Protein AF-A0AA48M8X6-F1 (afdb_monomer_lite)

Radius of gyration: 12.19 Å; chains: 1; bounding box: 28×9×32 Å

pLDDT: mean 95.28, std 6.21, range [63.12, 98.5]

Sequence (51 aa):
MKLTYALLKKCQADLEMFALSTKDKQAKQVYEKDAEHLQRVIDQVKPFLTQ

Structure (mmCIF, N/CA/C/O backbone):
data_AF-A0AA48M8X6-F1
#
_entry.id   AF-A0AA48M8X6-F1
#
loop_
_atom_site.group_PDB
_atom_site.id
_atom_site.type_symbol
_atom_site.label_atom_id
_atom_site.label_alt_id
_atom_site.label_comp_id
_atom_site.label_asym_id
_atom_site.label_entity_id
_atom_site.label_seq_id
_atom_site.pdbx_PDB_ins_code
_atom_site.Cartn_x
_atom_site.Cartn_y
_atom_site.Cartn_z
_atom_site.occupancy
_atom_site.B_iso_or_equiv
_atom_site.auth_seq_id
_atom_site.auth_comp_id
_atom_site.auth_asym_id
_atom_site.auth_atom_id
_atom_site.pdbx_PDB_model_num
ATOM 1 N N . MET A 1 1 ? -9.236 -4.723 17.574 1.00 79.62 1 MET A N 1
ATOM 2 C CA . MET A 1 1 ? -8.127 -5.594 17.091 1.00 79.62 1 MET A CA 1
ATOM 3 C C . MET A 1 1 ? -6.950 -4.756 16.568 1.00 79.62 1 MET A C 1
ATOM 5 O O . MET A 1 1 ? -6.631 -4.768 15.380 1.00 79.62 1 MET A O 1
ATOM 9 N N . LYS A 1 2 ? -6.272 -4.019 17.459 1.00 86.44 2 LYS A N 1
ATOM 10 C CA . LYS A 1 2 ? -5.281 -2.996 17.065 1.00 86.44 2 LYS A CA 1
ATOM 11 C C . LYS A 1 2 ? -4.038 -3.564 16.365 1.00 86.44 2 LYS A C 1
ATOM 13 O O . LYS A 1 2 ? -3.553 -2.953 15.418 1.00 86.44 2 LYS A O 1
ATOM 18 N N . LEU A 1 3 ? -3.561 -4.739 16.786 1.00 93.62 3 LEU A N 1
ATOM 19 C CA . LEU A 1 3 ? -2.398 -5.395 16.175 1.00 93.62 3 LEU A CA 1
ATOM 20 C C . LEU A 1 3 ? -2.655 -5.763 14.705 1.00 93.62 3 LEU A C 1
ATOM 22 O O . LEU A 1 3 ? -1.810 -5.505 13.857 1.00 93.62 3 LEU A O 1
ATOM 26 N N . THR A 1 4 ? -3.839 -6.292 14.392 1.00 94.31 4 THR A N 1
ATOM 27 C CA . THR A 1 4 ? -4.235 -6.636 13.018 1.00 94.31 4 THR A CA 1
ATOM 28 C C . THR A 1 4 ? -4.236 -5.407 12.114 1.00 94.31 4 THR A C 1
ATOM 30 O O . THR A 1 4 ? -3.670 -5.445 11.028 1.00 94.31 4 THR A O 1
ATOM 33 N N . TYR A 1 5 ? -4.804 -4.290 12.579 1.00 95.31 5 TYR A N 1
ATOM 34 C CA . TYR A 1 5 ? -4.787 -3.033 11.827 1.00 95.31 5 TYR A CA 1
ATOM 35 C C . TYR A 1 5 ? -3.356 -2.531 11.570 1.00 95.31 5 TYR A C 1
ATOM 37 O O . TYR A 1 5 ? -3.027 -2.152 10.447 1.00 95.31 5 TYR A O 1
ATOM 45 N N . ALA A 1 6 ? -2.491 -2.581 12.589 1.00 95.75 6 ALA A N 1
ATOM 46 C CA . ALA A 1 6 ? -1.091 -2.183 12.457 1.00 95.75 6 ALA A CA 1
ATOM 47 C C . ALA A 1 6 ? -0.326 -3.064 11.455 1.00 95.75 6 ALA A C 1
ATOM 49 O O . ALA A 1 6 ? 0.423 -2.542 10.633 1.00 95.75 6 ALA A O 1
ATOM 50 N N . LEU A 1 7 ? -0.548 -4.383 11.481 1.00 96.75 7 LEU A N 1
ATOM 51 C CA . LEU A 1 7 ? 0.065 -5.318 10.536 1.00 96.75 7 LEU A CA 1
ATOM 52 C C . LEU A 1 7 ? -0.406 -5.073 9.099 1.00 96.75 7 LEU A C 1
ATOM 54 O O . LEU A 1 7 ? 0.426 -5.036 8.201 1.00 96.75 7 LEU A O 1
ATOM 58 N N . LEU A 1 8 ? -1.701 -4.827 8.878 1.00 96.94 8 LEU A N 1
ATOM 59 C CA . LEU A 1 8 ? -2.215 -4.504 7.543 1.00 96.94 8 LEU A CA 1
ATOM 60 C C . LEU A 1 8 ? -1.602 -3.207 6.996 1.00 96.94 8 LEU A C 1
ATOM 62 O O . LEU A 1 8 ? -1.171 -3.170 5.845 1.00 96.94 8 LEU A O 1
ATOM 66 N N . LYS A 1 9 ? -1.503 -2.157 7.825 1.00 97.31 9 LYS A N 1
ATOM 67 C CA . LYS A 1 9 ? -0.833 -0.906 7.431 1.00 97.31 9 LYS A CA 1
ATOM 68 C C . LYS A 1 9 ? 0.656 -1.105 7.166 1.00 97.31 9 LYS A C 1
ATOM 70 O O . LYS A 1 9 ? 1.169 -0.501 6.230 1.00 97.31 9 LYS A O 1
ATOM 75 N N . LYS A 1 10 ? 1.334 -1.963 7.934 1.00 98.12 10 LYS A N 1
ATOM 76 C CA . LYS A 1 10 ? 2.727 -2.331 7.664 1.00 98.12 10 LYS A CA 1
ATOM 77 C C . LYS A 1 10 ? 2.860 -3.015 6.302 1.00 98.12 10 LYS A C 1
ATOM 79 O O . LYS A 1 10 ? 3.653 -2.560 5.496 1.00 98.12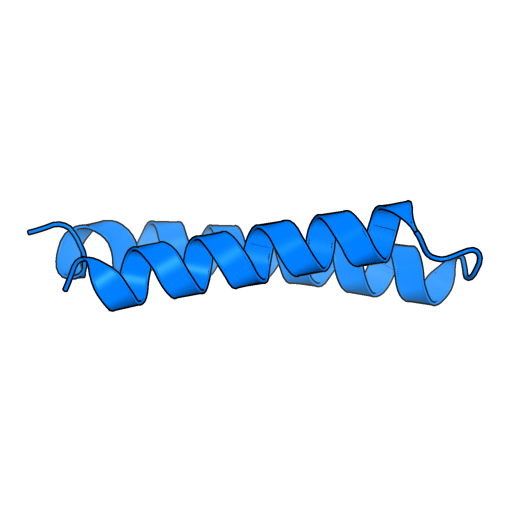 10 LYS A O 1
ATOM 84 N N . CYS A 1 11 ? 2.052 -4.037 6.015 1.00 98.00 11 CYS A N 1
ATOM 85 C CA . CYS A 1 11 ? 2.095 -4.723 4.721 1.00 98.00 11 CYS A CA 1
ATOM 86 C C . CYS A 1 11 ? 1.836 -3.765 3.549 1.00 98.00 11 CYS A C 1
ATOM 88 O O . CYS A 1 11 ? 2.483 -3.872 2.515 1.00 98.00 11 CYS A O 1
ATOM 90 N N . GLN A 1 12 ? 0.921 -2.808 3.717 1.00 98.38 12 GLN A N 1
ATOM 91 C CA . GLN A 1 12 ? 0.663 -1.778 2.712 1.00 98.38 12 GLN A CA 1
ATOM 92 C C . GLN A 1 12 ? 1.888 -0.879 2.477 1.00 98.38 12 GLN A C 1
ATOM 94 O O . GLN A 1 12 ? 2.250 -0.651 1.327 1.00 98.38 12 GLN A O 1
ATOM 99 N N . ALA A 1 13 ? 2.566 -0.443 3.542 1.00 98.31 13 ALA A N 1
ATOM 100 C CA . ALA A 1 13 ? 3.812 0.318 3.436 1.00 98.31 13 ALA A CA 1
ATOM 101 C C . ALA A 1 13 ? 4.965 -0.511 2.837 1.00 98.31 13 ALA A C 1
ATOM 103 O O . ALA A 1 13 ? 5.770 0.014 2.070 1.00 98.31 13 ALA A O 1
ATOM 104 N N . ASP A 1 14 ? 5.036 -1.808 3.145 1.00 98.50 14 ASP A N 1
ATOM 105 C CA . ASP A 1 14 ? 6.032 -2.717 2.573 1.00 98.50 14 ASP A CA 1
ATOM 106 C C . ASP A 1 14 ? 5.843 -2.837 1.044 1.00 98.50 14 ASP A C 1
ATOM 108 O O . ASP A 1 14 ? 6.821 -2.785 0.300 1.00 98.50 14 ASP A O 1
ATOM 112 N N . LEU A 1 15 ? 4.596 -2.909 0.551 1.00 98.44 15 LEU A N 1
ATOM 113 C CA . LEU A 1 15 ? 4.292 -2.905 -0.890 1.00 98.44 15 LEU A CA 1
ATOM 114 C C . LEU A 1 15 ? 4.734 -1.601 -1.571 1.00 98.44 15 LEU A C 1
ATOM 116 O O . LEU A 1 15 ? 5.380 -1.649 -2.618 1.00 98.44 15 LEU A O 1
ATOM 120 N N . GLU A 1 16 ? 4.455 -0.443 -0.965 1.00 98.19 16 GLU A N 1
ATOM 121 C CA . GLU A 1 16 ? 4.947 0.849 -1.466 1.00 98.19 16 GLU A CA 1
ATOM 122 C C . GLU A 1 16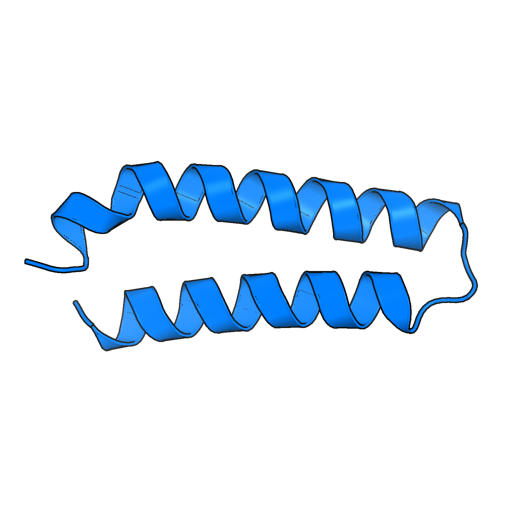 ? 6.482 0.886 -1.500 1.00 98.19 16 GLU A C 1
ATOM 124 O O . GLU A 1 16 ? 7.085 1.321 -2.483 1.00 98.19 16 GLU A O 1
ATOM 129 N N . MET A 1 17 ? 7.139 0.363 -0.463 1.00 98.25 17 MET A N 1
ATOM 130 C CA . MET A 1 17 ? 8.597 0.291 -0.403 1.00 98.25 17 MET A CA 1
ATOM 131 C C . MET A 1 17 ? 9.173 -0.622 -1.495 1.00 98.25 17 MET A C 1
ATOM 133 O O . MET A 1 17 ? 10.193 -0.281 -2.102 1.00 98.25 17 MET A O 1
ATOM 137 N N . PHE A 1 18 ? 8.523 -1.749 -1.796 1.00 97.62 18 PHE A N 1
ATOM 138 C CA . PHE A 1 18 ? 8.934 -2.641 -2.882 1.00 97.62 18 PHE A CA 1
ATOM 139 C C . PHE A 1 18 ? 8.742 -2.002 -4.258 1.00 97.62 18 PHE A C 1
ATOM 141 O O . PHE A 1 18 ? 9.639 -2.105 -5.099 1.00 97.62 18 P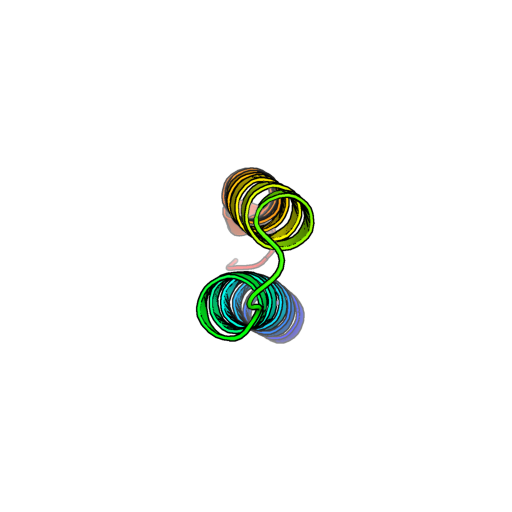HE A O 1
ATOM 148 N N . ALA A 1 19 ? 7.644 -1.274 -4.471 1.00 97.94 19 ALA A N 1
ATOM 149 C CA . ALA A 1 19 ? 7.422 -0.496 -5.688 1.00 97.94 19 ALA A CA 1
ATOM 150 C C . ALA A 1 19 ? 8.504 0.575 -5.911 1.00 97.94 19 ALA A C 1
ATOM 152 O O . ALA A 1 19 ? 8.961 0.777 -7.037 1.00 97.94 19 ALA A O 1
ATOM 153 N N . LEU A 1 20 ? 8.939 1.249 -4.840 1.00 97.25 20 LEU A N 1
ATOM 154 C CA . LEU A 1 20 ? 9.996 2.263 -4.897 1.00 97.25 20 LEU A CA 1
ATOM 155 C C . LEU A 1 20 ? 11.390 1.661 -5.119 1.00 97.25 20 LEU A C 1
ATOM 157 O O . LEU A 1 20 ? 12.230 2.280 -5.770 1.00 97.25 20 LEU A O 1
ATOM 161 N N . SER A 1 21 ? 11.638 0.467 -4.579 1.00 97.62 21 SER A N 1
ATOM 162 C CA . SER A 1 21 ? 12.958 -0.176 -4.607 1.00 97.62 21 SER A CA 1
ATOM 163 C C . SER A 1 21 ? 13.215 -0.991 -5.877 1.00 97.62 21 SER A C 1
ATOM 165 O O . SER A 1 21 ? 14.370 -1.243 -6.227 1.00 97.62 21 SER A O 1
ATOM 167 N N . THR A 1 22 ? 12.163 -1.434 -6.571 1.00 96.25 22 THR A N 1
ATOM 168 C CA . THR A 1 22 ? 12.304 -2.269 -7.769 1.00 96.25 22 THR A CA 1
ATOM 169 C C . THR A 1 22 ? 12.686 -1.461 -9.014 1.00 96.25 22 THR A C 1
ATOM 171 O O . THR A 1 22 ? 12.231 -0.338 -9.230 1.00 96.25 22 THR A O 1
ATOM 174 N N . LYS A 1 23 ? 13.524 -2.055 -9.874 1.00 97.06 23 LYS A N 1
ATOM 175 C CA . LYS A 1 23 ? 13.889 -1.507 -11.197 1.00 97.06 23 LYS A CA 1
ATOM 176 C C . LYS A 1 23 ? 13.010 -2.054 -12.325 1.00 97.06 23 LYS A C 1
ATOM 178 O O . LYS A 1 23 ? 13.057 -1.540 -13.442 1.00 97.06 23 LYS A O 1
ATOM 183 N N . ASP A 1 24 ? 12.230 -3.094 -12.043 1.00 97.94 24 ASP A N 1
ATOM 184 C CA . ASP A 1 24 ? 11.308 -3.699 -12.996 1.00 97.94 24 ASP A CA 1
ATOM 185 C C . ASP A 1 24 ? 10.015 -2.874 -13.057 1.00 97.94 24 ASP A C 1
ATOM 187 O O . ASP A 1 24 ? 9.316 -2.694 -12.056 1.00 97.94 24 ASP A O 1
ATOM 191 N N . LYS A 1 25 ? 9.697 -2.358 -14.250 1.00 96.56 25 LYS A N 1
ATOM 192 C CA . LYS A 1 25 ? 8.522 -1.505 -14.473 1.00 96.56 25 LYS A CA 1
ATOM 193 C C . LYS A 1 25 ? 7.204 -2.247 -14.260 1.00 96.56 25 LYS A C 1
ATOM 195 O O . LYS A 1 25 ? 6.256 -1.644 -13.767 1.00 96.56 25 LYS A O 1
ATOM 200 N N . GLN A 1 26 ? 7.139 -3.522 -14.632 1.00 97.50 26 GLN A N 1
ATOM 201 C CA . GLN A 1 26 ? 5.946 -4.337 -14.449 1.00 97.50 26 GLN A CA 1
ATOM 202 C C . GLN A 1 26 ? 5.760 -4.661 -12.967 1.00 97.50 26 GLN A C 1
ATOM 204 O O . GLN A 1 26 ? 4.668 -4.474 -12.437 1.00 97.50 26 GLN A O 1
ATOM 209 N N . ALA A 1 27 ? 6.828 -5.072 -12.277 1.00 97.00 27 ALA A N 1
ATOM 210 C CA . ALA A 1 27 ? 6.770 -5.343 -10.842 1.00 97.00 27 ALA A CA 1
ATOM 211 C C . ALA A 1 27 ? 6.364 -4.095 -10.048 1.00 97.00 27 ALA A C 1
ATOM 213 O O . ALA A 1 27 ? 5.533 -4.185 -9.149 1.00 97.00 27 ALA A O 1
ATOM 214 N N . LYS A 1 28 ? 6.889 -2.919 -10.422 1.00 98.19 28 LYS A N 1
ATOM 215 C CA . LYS A 1 28 ? 6.498 -1.641 -9.820 1.00 98.19 28 LYS A CA 1
ATOM 216 C C . LYS A 1 28 ? 4.987 -1.410 -9.908 1.00 98.19 28 LYS A C 1
ATOM 218 O O . LYS A 1 28 ? 4.360 -1.170 -8.884 1.00 98.19 28 LYS A O 1
ATOM 223 N N . GLN A 1 29 ? 4.406 -1.546 -11.102 1.00 98.12 29 GLN A N 1
ATOM 224 C CA . GLN A 1 29 ? 2.964 -1.363 -11.309 1.00 98.12 29 GLN A CA 1
ATOM 225 C C . GLN A 1 29 ? 2.122 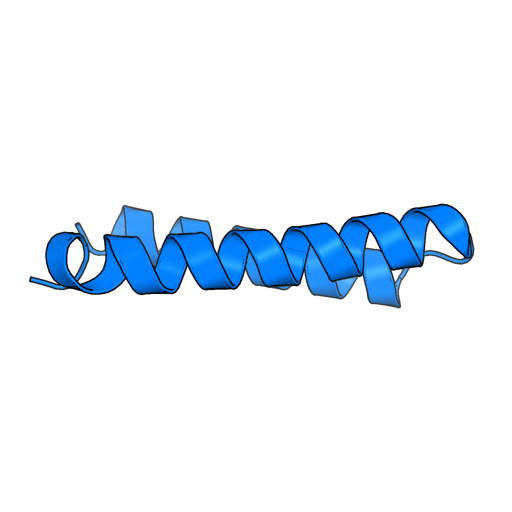-2.366 -10.515 1.00 98.12 29 GLN A C 1
ATOM 227 O O . GLN A 1 29 ? 1.057 -2.013 -10.010 1.00 98.12 29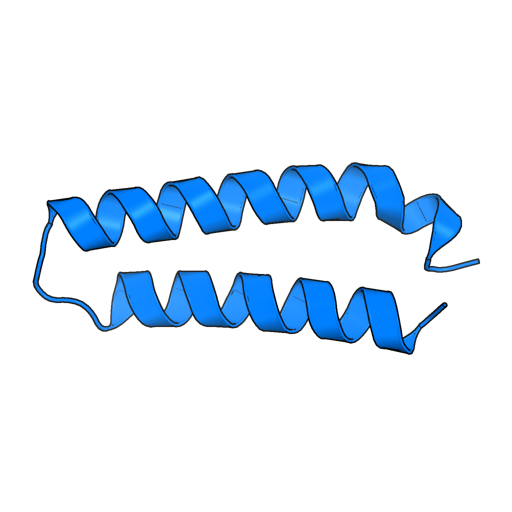 GLN A O 1
ATOM 232 N N . VAL A 1 30 ? 2.587 -3.615 -10.401 1.00 98.06 30 VAL A N 1
ATOM 233 C CA . VAL A 1 30 ? 1.912 -4.640 -9.595 1.00 98.06 30 VAL A CA 1
ATOM 234 C C . VAL A 1 30 ? 1.919 -4.246 -8.118 1.00 98.06 30 VAL A C 1
ATOM 236 O O . VAL A 1 30 ? 0.853 -4.186 -7.514 1.00 98.06 30 VAL A O 1
ATOM 239 N N . TYR A 1 31 ? 3.078 -3.889 -7.557 1.00 98.31 31 TYR A N 1
ATOM 240 C CA . TYR A 1 31 ? 3.179 -3.481 -6.154 1.00 98.31 31 TYR A CA 1
ATOM 241 C C . TYR A 1 31 ? 2.379 -2.208 -5.839 1.00 98.31 31 TYR A C 1
ATOM 243 O O . TYR A 1 31 ? 1.722 -2.155 -4.802 1.00 98.31 31 TYR A O 1
ATOM 251 N N . GLU A 1 32 ? 2.375 -1.211 -6.732 1.00 98.12 32 GLU A N 1
ATOM 252 C CA . GLU A 1 32 ? 1.551 0.002 -6.587 1.00 98.12 32 GLU A CA 1
ATOM 253 C C . GLU A 1 32 ? 0.055 -0.345 -6.556 1.00 98.12 32 GLU A C 1
ATOM 255 O O . GLU A 1 32 ? -0.667 0.052 -5.639 1.00 98.12 32 GLU A O 1
ATOM 260 N N . LYS A 1 33 ? -0.410 -1.161 -7.511 1.00 98.31 33 LYS A N 1
ATOM 261 C CA . LYS A 1 33 ? -1.812 -1.594 -7.583 1.00 98.31 33 LYS A CA 1
ATOM 262 C C . LYS A 1 33 ? -2.229 -2.406 -6.356 1.00 98.31 33 LYS A C 1
ATOM 264 O O . LYS A 1 33 ? -3.347 -2.243 -5.856 1.00 98.31 33 LYS A O 1
ATOM 269 N N . ASP A 1 34 ? -1.354 -3.282 -5.878 1.00 98.25 34 ASP A N 1
ATOM 270 C CA . ASP A 1 34 ? -1.616 -4.112 -4.707 1.00 98.25 34 ASP A CA 1
ATOM 271 C C . ASP A 1 34 ? -1.646 -3.270 -3.425 1.00 98.25 34 ASP A C 1
ATOM 273 O O . ASP A 1 34 ? -2.518 -3.487 -2.580 1.00 98.25 34 ASP A O 1
ATOM 277 N N . ALA A 1 35 ? -0.778 -2.258 -3.300 1.00 98.44 35 ALA A N 1
ATOM 278 C CA . ALA A 1 35 ? -0.806 -1.306 -2.191 1.00 98.44 35 ALA A CA 1
ATOM 279 C C . ALA A 1 35 ? -2.130 -0.523 -2.150 1.00 98.44 35 ALA A C 1
ATOM 281 O O . ALA A 1 35 ? -2.761 -0.426 -1.093 1.00 98.44 35 ALA A O 1
ATOM 282 N N . GLU A 1 36 ? -2.604 -0.028 -3.299 1.00 98.25 36 GLU A N 1
ATOM 283 C CA . GLU A 1 36 ? -3.906 0.641 -3.410 1.00 98.25 36 GLU A CA 1
ATOM 284 C C . GLU A 1 36 ? -5.073 -0.290 -3.068 1.00 98.25 36 GLU A C 1
ATOM 286 O O . GLU A 1 36 ? -6.029 0.102 -2.392 1.00 98.25 36 GLU A O 1
ATOM 291 N N . HIS A 1 37 ? -5.024 -1.537 -3.543 1.00 98.38 37 HIS A N 1
ATOM 292 C CA . HIS A 1 37 ? -6.057 -2.518 -3.243 1.00 98.38 37 HIS A CA 1
ATOM 293 C C . HIS A 1 37 ? -6.098 -2.832 -1.747 1.00 98.38 37 HIS A C 1
ATOM 295 O O . HIS A 1 37 ? -7.176 -2.814 -1.148 1.00 98.38 37 HIS A O 1
ATOM 301 N N . LEU A 1 38 ? -4.939 -3.041 -1.126 1.00 98.00 38 LEU A N 1
ATOM 302 C CA . LEU A 1 38 ? -4.852 -3.286 0.304 1.00 98.00 38 LEU A CA 1
ATOM 303 C C . LEU A 1 38 ? -5.350 -2.081 1.111 1.00 98.00 38 LEU A C 1
ATOM 305 O O . LEU A 1 38 ? -6.062 -2.276 2.091 1.00 98.00 38 LEU A O 1
ATOM 309 N N . GLN A 1 39 ? -5.075 -0.848 0.677 1.00 98.12 39 GLN A N 1
ATOM 310 C CA . GLN A 1 39 ? -5.624 0.352 1.314 1.00 98.12 39 GLN A CA 1
ATOM 311 C C . GLN A 1 39 ? -7.164 0.361 1.275 1.00 98.12 39 GLN A C 1
ATOM 313 O O . GLN A 1 39 ? -7.791 0.553 2.316 1.00 98.12 39 GLN A O 1
ATOM 318 N N . ARG A 1 40 ? -7.788 0.025 0.134 1.00 98.19 40 ARG A N 1
ATOM 319 C CA . ARG A 1 40 ? -9.257 -0.117 0.039 1.00 98.19 40 ARG A CA 1
ATOM 320 C C . ARG A 1 40 ? -9.813 -1.190 0.975 1.00 98.19 40 ARG A C 1
ATOM 322 O O . ARG A 1 40 ? -10.900 -1.015 1.524 1.00 98.19 40 ARG A O 1
ATOM 329 N N . VAL A 1 41 ? -9.108 -2.310 1.138 1.00 97.19 41 VAL A N 1
ATOM 330 C CA . VAL A 1 41 ? -9.503 -3.362 2.088 1.00 97.19 41 VAL A CA 1
ATOM 331 C C . VAL A 1 41 ? -9.394 -2.842 3.518 1.00 97.19 41 VAL A C 1
ATOM 333 O O . VAL A 1 41 ? -10.348 -2.981 4.279 1.00 97.19 41 VAL A O 1
ATOM 336 N N . ILE A 1 42 ? -8.277 -2.196 3.870 1.00 96.50 42 ILE A N 1
ATOM 337 C CA . ILE A 1 42 ? -8.057 -1.590 5.188 1.00 96.50 42 ILE A CA 1
ATOM 338 C C . ILE A 1 42 ? -9.178 -0.615 5.522 1.00 96.50 42 ILE A C 1
ATOM 340 O O . ILE A 1 42 ? -9.713 -0.702 6.619 1.00 96.50 42 ILE A O 1
ATOM 344 N N . ASP A 1 43 ? -9.574 0.261 4.601 1.00 96.38 43 ASP A N 1
ATOM 345 C CA . ASP A 1 43 ? -10.629 1.248 4.845 1.00 96.38 43 ASP A CA 1
ATOM 346 C C . ASP A 1 43 ? -11.995 0.599 5.115 1.00 96.38 43 ASP A C 1
ATOM 348 O O . ASP A 1 43 ? -12.727 1.056 5.993 1.00 96.38 43 ASP A O 1
ATOM 352 N N . GLN A 1 44 ? -12.303 -0.513 4.440 1.00 96.12 44 GLN A N 1
ATOM 353 C CA . GLN A 1 44 ? -13.524 -1.290 4.680 1.00 96.12 44 GLN A CA 1
ATOM 354 C C . GLN A 1 44 ? -13.512 -1.999 6.038 1.00 96.12 44 GLN A C 1
ATOM 356 O O . GLN A 1 44 ? -14.537 -2.050 6.717 1.00 96.12 44 GLN A O 1
ATOM 361 N N . VAL A 1 45 ? -12.364 -2.548 6.453 1.00 94.88 45 VAL A N 1
ATOM 362 C CA . VAL A 1 45 ? -12.270 -3.323 7.702 1.00 94.88 45 VAL A CA 1
ATOM 363 C C . VAL A 1 45 ? -11.922 -2.472 8.926 1.00 94.88 45 VAL A C 1
ATOM 365 O O . VAL A 1 45 ? -12.189 -2.879 10.057 1.00 94.88 45 VAL A O 1
ATOM 368 N N . LYS A 1 46 ? -11.365 -1.270 8.728 1.00 93.75 46 LYS A N 1
ATOM 369 C CA . LYS A 1 46 ? -10.994 -0.300 9.769 1.00 93.75 46 LYS A CA 1
ATOM 370 C C . LYS A 1 46 ? -12.063 -0.129 10.854 1.00 93.75 46 LYS A C 1
ATOM 372 O O . LYS A 1 46 ? -11.689 -0.297 12.0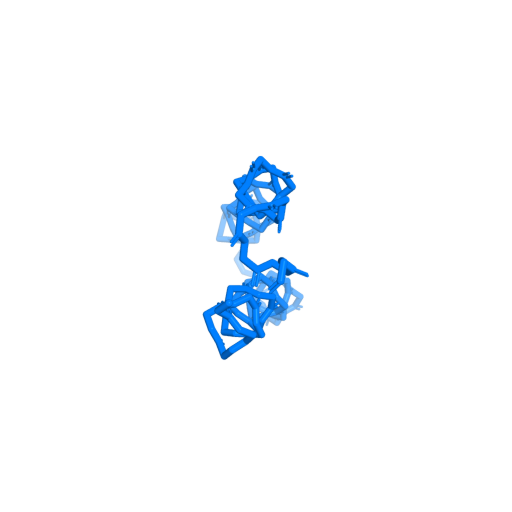16 1.00 93.75 46 LYS A O 1
ATOM 377 N N . PRO A 1 47 ? -13.356 0.119 10.548 1.00 92.38 47 PRO A N 1
ATOM 378 C CA . PRO A 1 47 ? -14.376 0.315 11.580 1.00 92.38 47 PRO A CA 1
ATOM 379 C C . PRO A 1 47 ? -14.580 -0.893 12.497 1.00 92.38 47 PRO A C 1
ATOM 381 O O . PRO A 1 47 ? -15.114 -0.708 13.581 1.00 92.38 47 PRO A O 1
ATOM 384 N N . PHE A 1 48 ? -14.150 -2.095 12.106 1.00 91.62 48 PHE A N 1
ATOM 385 C CA . PHE A 1 48 ? -14.210 -3.305 12.933 1.00 91.62 48 PHE A CA 1
ATOM 386 C C . PHE A 1 48 ? -12.894 -3.569 13.678 1.00 91.62 48 PHE A C 1
ATOM 388 O O . PHE A 1 48 ? -12.880 -4.174 14.750 1.00 91.62 48 PHE A O 1
ATOM 395 N N . LEU A 1 49 ? -11.763 -3.121 13.125 1.00 86.38 49 LEU A N 1
ATOM 396 C CA . LEU A 1 49 ? -10.441 -3.353 13.709 1.00 86.38 49 LEU A CA 1
ATOM 397 C C . LEU A 1 49 ? -10.047 -2.301 14.754 1.00 86.38 49 LEU A C 1
ATOM 399 O O . LEU A 1 49 ? -9.268 -2.627 15.660 1.00 86.38 49 LEU A O 1
ATOM 403 N N . THR A 1 50 ? -10.575 -1.078 14.640 1.00 79.12 50 THR A N 1
ATOM 404 C CA . THR A 1 50 ? -10.260 0.062 15.517 1.00 79.12 50 THR A CA 1
ATOM 405 C C . THR A 1 50 ? -11.344 0.403 16.542 1.00 79.12 50 THR A C 1
ATOM 407 O O . THR A 1 50 ? -11.214 1.448 17.179 1.00 79.12 50 THR A O 1
ATOM 410 N N . GLN A 1 51 ? -12.380 -0.431 16.707 1.00 63.12 51 GLN A N 1
ATOM 411 C CA . GLN A 1 51 ? -13.240 -0.350 17.899 1.00 63.12 51 GLN A CA 1
ATOM 412 C C . GLN A 1 51 ? -12.460 -0.695 19.170 1.00 63.12 51 GLN A C 1
ATOM 414 O O . GLN A 1 51 ? -11.510 -1.522 19.088 1.00 63.12 51 GLN A O 1
#

InterPro domains:
  IPR012452 Protein of unknown function DUF1657 [PF07870] (1-47)

Foldseek 3Di:
DQVVLVVLVVVLVVLCVQLVPDPDPVSNVVSVVVSVVSVVVSVVCVVVNVD

Organism: NCBI:txid927786

Secondary structure (DSSP, 8-state):
-HHHHHHHHHHHHHHHHHHHH---HHHHHHHHHHHHHHHHHHHHHHHHH--